Protein AF-A0A956SXL8-F1 (afdb_monomer)

Secondary structure (DSSP, 8-state):
--EEEEEEEES-HHHHHHHHHHHT-SS-EEEEETTTTEEEEEEEETTTEEEEEEEE--TT--TTSEEEEEEEESS-HHHHHHHHHHHHHHHHHT--

Structure (mmCIF, N/CA/C/O backbone):
data_AF-A0A956SXL8-F1
#
_entry.id   AF-A0A956SXL8-F1
#
loop_
_atom_site.group_PDB
_atom_site.id
_atom_site.type_symbol
_atom_site.label_atom_id
_atom_site.label_alt_id
_atom_site.label_comp_id
_atom_site.label_asym_id
_atom_site.label_entity_id
_atom_site.label_seq_id
_atom_site.pdbx_PDB_ins_code
_atom_site.Cartn_x
_atom_site.Cartn_y
_atom_site.Cartn_z
_atom_site.occupancy
_atom_site.B_iso_or_equiv
_atom_site.auth_seq_id
_atom_site.auth_comp_id
_atom_site.auth_asym_id
_atom_site.auth_atom_id
_atom_site.pdbx_PDB_model_num
ATOM 1 N N . MET A 1 1 ? -7.855 6.603 17.031 1.00 60.25 1 MET A N 1
ATOM 2 C CA . MET A 1 1 ? -8.757 5.813 16.169 1.00 60.25 1 MET A CA 1
ATOM 3 C C . MET A 1 1 ? -8.077 5.749 14.812 1.00 60.25 1 MET A C 1
ATOM 5 O O . MET A 1 1 ? -7.964 6.792 14.184 1.00 60.25 1 MET A O 1
ATOM 9 N N . SER A 1 2 ? -7.495 4.605 14.442 1.00 66.75 2 SER A N 1
ATOM 10 C CA . SER A 1 2 ? -6.766 4.473 13.172 1.00 66.75 2 SER A CA 1
ATOM 11 C C . SER A 1 2 ? -7.752 4.408 12.012 1.00 66.75 2 SER A C 1
ATOM 13 O O . SER A 1 2 ? -8.811 3.791 12.142 1.00 66.75 2 SER A O 1
ATOM 15 N N . ALA A 1 3 ? -7.423 5.050 10.897 1.00 80.50 3 ALA A N 1
ATOM 16 C CA . ALA A 1 3 ? -8.228 4.998 9.688 1.00 80.50 3 ALA A CA 1
ATOM 17 C C . ALA A 1 3 ? -7.470 4.308 8.556 1.00 80.50 3 ALA A C 1
ATOM 19 O O . ALA A 1 3 ? -6.252 4.435 8.444 1.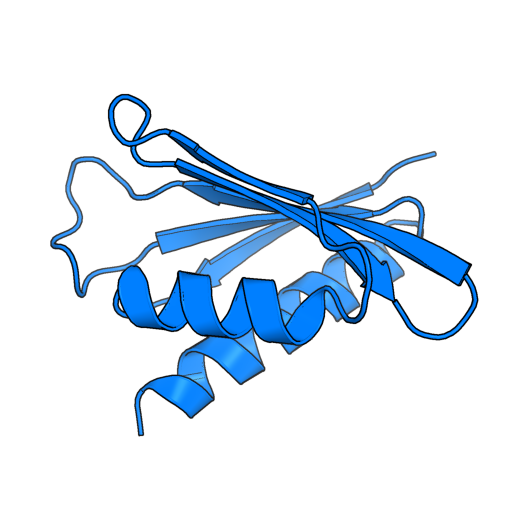00 80.50 3 ALA A O 1
ATOM 20 N N . VAL A 1 4 ? -8.215 3.592 7.715 1.00 82.50 4 VAL A N 1
ATOM 21 C CA . VAL A 1 4 ? -7.671 2.827 6.592 1.00 82.50 4 VAL A CA 1
ATOM 22 C C . VAL A 1 4 ? -8.167 3.429 5.285 1.00 82.50 4 VAL A C 1
ATOM 24 O O . VAL A 1 4 ? -9.370 3.559 5.071 1.00 82.50 4 VAL A O 1
ATOM 27 N N . ALA A 1 5 ? -7.236 3.747 4.394 1.00 83.06 5 ALA A N 1
ATOM 28 C CA . ALA A 1 5 ? -7.485 4.136 3.016 1.00 83.06 5 ALA A CA 1
ATOM 29 C C . ALA A 1 5 ? -6.903 3.080 2.068 1.00 83.06 5 ALA A C 1
ATOM 31 O O . ALA A 1 5 ? -5.854 2.495 2.332 1.00 83.06 5 ALA A O 1
ATOM 32 N N . ARG A 1 6 ? -7.583 2.818 0.950 1.00 83.62 6 ARG A N 1
ATOM 33 C CA . ARG A 1 6 ? -7.135 1.856 -0.068 1.00 83.62 6 ARG A CA 1
ATOM 34 C C . ARG A 1 6 ? -7.093 2.546 -1.419 1.00 83.62 6 ARG A C 1
ATOM 36 O O . ARG A 1 6 ? -8.067 3.184 -1.807 1.00 83.62 6 ARG A O 1
ATOM 43 N N . VAL A 1 7 ? -5.988 2.400 -2.138 1.00 82.44 7 VAL A N 1
ATOM 44 C CA . VAL A 1 7 ? -5.806 2.944 -3.486 1.00 82.44 7 VAL A CA 1
ATOM 45 C C . VAL A 1 7 ? -5.155 1.902 -4.388 1.00 82.44 7 VAL A C 1
ATOM 47 O O . VAL A 1 7 ? -4.317 1.118 -3.954 1.00 82.44 7 VAL A O 1
ATOM 50 N N . VAL A 1 8 ? -5.553 1.886 -5.657 1.00 83.12 8 VAL A N 1
ATOM 51 C CA . VAL A 1 8 ? -4.909 1.059 -6.683 1.00 83.12 8 VAL A CA 1
ATOM 52 C C . VAL A 1 8 ? -3.860 1.909 -7.390 1.00 83.12 8 VAL A C 1
ATOM 54 O O . VAL A 1 8 ? -4.144 3.042 -7.791 1.00 83.12 8 VAL A O 1
ATOM 57 N N . VAL A 1 9 ? -2.658 1.356 -7.509 1.00 79.44 9 VAL A N 1
ATOM 58 C CA . VAL A 1 9 ? -1.483 1.955 -8.147 1.00 79.44 9 VAL A CA 1
ATOM 59 C C . VAL A 1 9 ? -1.014 1.034 -9.259 1.00 79.44 9 VAL A C 1
ATOM 61 O O . VAL A 1 9 ? -0.898 -0.168 -9.058 1.00 79.44 9 VAL A O 1
ATOM 64 N N . HIS A 1 10 ? -0.734 1.587 -10.431 1.00 77.88 10 HIS A N 1
ATOM 65 C CA . HIS A 1 10 ? -0.213 0.832 -11.566 1.00 77.88 10 HIS A CA 1
ATOM 66 C C . HIS A 1 10 ? 1.262 1.175 -11.734 1.00 77.88 10 HIS A C 1
ATOM 68 O O . HIS A 1 10 ? 1.602 2.130 -12.420 1.00 77.88 10 HIS A O 1
ATOM 74 N N . ALA A 1 11 ? 2.128 0.433 -11.051 1.00 74.12 11 ALA A N 1
ATOM 75 C CA . ALA A 1 11 ? 3.564 0.661 -11.095 1.00 74.12 11 ALA A CA 1
ATOM 76 C C . ALA A 1 11 ? 4.323 -0.648 -10.829 1.00 74.12 11 ALA A C 1
ATOM 78 O O . ALA A 1 11 ? 3.799 -1.523 -10.131 1.00 74.12 11 ALA A O 1
ATOM 79 N N . PRO A 1 12 ? 5.559 -0.789 -11.342 1.00 75.81 12 PRO A N 1
ATOM 80 C CA . PRO A 1 12 ? 6.406 -1.924 -11.016 1.00 75.81 12 PRO A CA 1
ATOM 81 C C . PRO A 1 12 ? 6.655 -2.054 -9.510 1.00 75.81 12 PRO A C 1
ATOM 83 O O . PRO A 1 12 ? 6.826 -1.054 -8.806 1.00 75.81 12 PRO A O 1
ATOM 86 N N . LEU A 1 13 ? 6.687 -3.290 -9.005 1.00 74.12 13 LEU A N 1
ATOM 87 C CA . LEU A 1 13 ? 6.813 -3.554 -7.566 1.00 74.12 13 LEU A CA 1
ATOM 88 C C . LEU A 1 13 ? 8.116 -2.993 -6.970 1.00 74.12 13 LEU A C 1
ATOM 90 O O . LEU A 1 13 ? 8.114 -2.490 -5.847 1.00 74.12 13 LEU A O 1
ATOM 94 N N . ASP A 1 14 ? 9.218 -3.057 -7.716 1.00 73.88 14 ASP A N 1
ATOM 95 C CA . ASP A 1 14 ? 10.520 -2.516 -7.314 1.00 73.88 14 ASP A CA 1
ATOM 96 C C . ASP A 1 14 ? 10.487 -0.986 -7.160 1.00 73.88 14 ASP A C 1
ATOM 98 O O . ASP A 1 14 ? 11.024 -0.445 -6.189 1.00 73.88 14 ASP A O 1
ATOM 102 N N . ARG A 1 15 ? 9.782 -0.289 -8.059 1.00 78.00 15 ARG A N 1
ATOM 103 C CA . ARG A 1 15 ? 9.585 1.165 -7.996 1.00 78.00 15 ARG A CA 1
ATOM 104 C C . ARG A 1 15 ? 8.691 1.554 -6.833 1.00 78.00 15 ARG A C 1
ATOM 106 O O . ARG A 1 15 ? 9.048 2.445 -6.065 1.00 78.00 15 ARG A O 1
ATOM 113 N N . LEU A 1 16 ? 7.581 0.842 -6.651 1.00 76.62 16 LEU A N 1
ATOM 114 C CA . LEU A 1 16 ? 6.693 1.018 -5.503 1.00 76.62 16 LEU A CA 1
ATOM 115 C C . LEU A 1 16 ? 7.436 0.843 -4.175 1.00 76.62 16 LEU A C 1
ATOM 117 O O . LEU A 1 16 ? 7.266 1.650 -3.263 1.00 76.62 16 LEU A O 1
ATOM 121 N N . TRP A 1 17 ? 8.302 -0.166 -4.076 1.00 76.00 17 TRP A N 1
ATOM 122 C CA . TRP A 1 17 ? 9.157 -0.358 -2.907 1.00 76.00 17 TRP A CA 1
ATOM 123 C C . TRP A 1 17 ? 10.114 0.816 -2.682 1.00 76.00 17 TRP A C 1
ATOM 125 O O . TRP A 1 17 ? 10.213 1.317 -1.560 1.00 76.00 17 TRP A O 1
ATOM 135 N N . GLY A 1 18 ? 10.785 1.284 -3.739 1.00 77.62 18 GLY A N 1
ATOM 136 C CA . GLY A 1 18 ? 11.662 2.454 -3.677 1.00 77.62 18 GLY A CA 1
ATOM 137 C C . GLY A 1 18 ? 10.936 3.706 -3.177 1.00 77.62 18 GLY A C 1
ATOM 138 O O . GLY A 1 18 ? 11.433 4.388 -2.281 1.00 77.62 18 GLY A O 1
ATOM 139 N N . VAL A 1 19 ? 9.726 3.958 -3.686 1.00 80.25 19 VAL A N 1
ATOM 140 C CA . VAL A 1 19 ? 8.877 5.084 -3.270 1.00 80.25 19 VAL A CA 1
ATOM 141 C C . VAL A 1 19 ? 8.471 4.966 -1.804 1.00 80.25 19 VAL A C 1
ATOM 143 O O . VAL A 1 19 ? 8.608 5.939 -1.063 1.00 80.25 19 VAL A O 1
ATOM 146 N N . LEU A 1 20 ? 8.030 3.786 -1.355 1.00 75.94 20 LEU A N 1
ATOM 147 C CA . LEU A 1 20 ? 7.672 3.583 0.050 1.00 75.94 20 LEU A CA 1
ATOM 148 C C . LEU A 1 20 ? 8.855 3.807 0.996 1.00 75.94 20 LEU A C 1
ATOM 150 O O . LEU A 1 20 ? 8.693 4.444 2.035 1.00 75.94 20 LEU A O 1
ATOM 154 N N . ARG A 1 21 ? 10.043 3.304 0.643 1.00 74.31 21 ARG A N 1
ATOM 155 C CA . ARG A 1 21 ? 11.254 3.498 1.452 1.00 74.31 21 ARG A CA 1
ATOM 156 C C . ARG A 1 21 ? 11.670 4.962 1.523 1.00 74.31 21 ARG A C 1
ATOM 158 O O . ARG A 1 21 ? 12.074 5.411 2.588 1.00 74.31 21 ARG A O 1
ATOM 165 N N . ALA A 1 22 ? 11.549 5.701 0.421 1.00 78.25 22 ALA A N 1
ATOM 166 C CA . ALA A 1 22 ? 11.836 7.133 0.398 1.00 78.25 22 ALA A CA 1
ATOM 167 C C . ALA A 1 22 ? 10.848 7.935 1.264 1.00 78.25 22 ALA A C 1
ATOM 169 O O . ALA A 1 22 ? 11.240 8.881 1.941 1.00 78.25 22 ALA A O 1
ATOM 170 N N . TRP A 1 23 ? 9.574 7.538 1.267 1.00 73.00 23 TRP A N 1
ATOM 171 C CA . TRP A 1 23 ? 8.511 8.190 2.036 1.00 73.00 23 TRP A CA 1
ATOM 172 C C . TRP A 1 23 ? 8.638 8.039 3.544 1.00 73.00 23 TRP A C 1
ATOM 174 O O . TRP A 1 23 ? 8.230 8.922 4.289 1.00 73.00 23 TRP A O 1
ATOM 184 N N . ALA A 1 24 ? 9.165 6.912 3.997 1.00 68.44 24 ALA A N 1
ATOM 185 C CA . ALA A 1 24 ? 9.196 6.590 5.410 1.00 68.44 24 ALA A CA 1
ATOM 186 C C . ALA A 1 24 ? 10.361 7.250 6.180 1.00 68.44 24 ALA A C 1
ATOM 188 O O . ALA A 1 24 ? 10.562 6.881 7.328 1.00 68.44 24 ALA A O 1
ATOM 189 N N . ALA A 1 25 ? 11.087 8.191 5.547 1.00 56.22 25 ALA A N 1
ATOM 190 C CA . ALA A 1 25 ? 12.105 9.108 6.086 1.00 56.22 25 ALA A CA 1
ATOM 191 C C . ALA A 1 25 ? 12.583 8.826 7.530 1.00 56.22 25 ALA A C 1
ATOM 193 O O . ALA A 1 25 ? 11.870 9.115 8.478 1.00 56.22 25 ALA A O 1
ATOM 194 N N . ASP A 1 26 ? 13.825 8.337 7.642 1.00 49.78 26 ASP A N 1
ATOM 195 C CA . ASP A 1 26 ? 14.577 7.972 8.858 1.00 49.78 26 ASP A CA 1
ATOM 196 C C . ASP A 1 26 ? 13.864 7.009 9.838 1.00 49.78 26 ASP A C 1
ATOM 198 O O . ASP A 1 26 ? 12.829 7.300 10.426 1.00 49.78 26 ASP A O 1
ATOM 202 N N . GLY A 1 27 ? 14.428 5.810 10.022 1.00 49.75 27 GLY A N 1
ATOM 203 C CA . GLY A 1 27 ? 13.843 4.774 10.893 1.00 49.75 27 GLY A CA 1
ATOM 204 C C . GLY A 1 27 ? 12.688 3.961 10.286 1.00 49.75 27 GLY A C 1
ATOM 205 O O . GLY A 1 27 ? 12.044 3.188 10.992 1.00 49.75 27 GLY A O 1
ATOM 206 N N . ALA A 1 28 ? 12.439 4.096 8.981 1.00 59.97 28 ALA A N 1
ATOM 207 C CA . ALA A 1 28 ? 11.488 3.283 8.230 1.00 59.97 28 ALA A CA 1
ATOM 208 C C . ALA A 1 28 ? 11.742 1.774 8.373 1.00 59.97 28 ALA A C 1
ATOM 210 O O . ALA A 1 28 ? 12.673 1.228 7.772 1.00 59.97 28 ALA A O 1
ATOM 211 N N . GLU A 1 29 ? 10.865 1.069 9.082 1.00 63.84 29 GLU A N 1
ATOM 212 C CA . GLU A 1 29 ? 10.884 -0.391 9.104 1.00 63.84 29 GLU A CA 1
ATOM 213 C C . GLU A 1 29 ? 9.984 -0.922 7.990 1.00 63.84 29 GLU A C 1
ATOM 215 O O . GLU A 1 29 ? 8.754 -0.803 8.019 1.00 63.84 29 GLU A O 1
ATOM 220 N N . GLY A 1 30 ? 10.630 -1.479 6.966 1.00 67.75 30 GLY A N 1
ATOM 221 C CA . GLY A 1 30 ? 9.972 -2.114 5.837 1.00 67.75 30 GLY A CA 1
ATOM 222 C C . GLY A 1 30 ? 10.242 -3.613 5.809 1.00 67.75 30 GLY A C 1
ATOM 223 O O . GLY A 1 30 ? 11.399 -4.025 5.831 1.00 67.75 30 GLY A O 1
ATOM 224 N N . THR A 1 31 ? 9.198 -4.434 5.708 1.00 67.06 31 THR A N 1
ATOM 225 C CA . THR A 1 31 ? 9.321 -5.888 5.516 1.00 67.06 31 THR A CA 1
ATOM 226 C C . THR A 1 31 ? 8.708 -6.286 4.182 1.00 67.06 31 THR A C 1
ATOM 228 O O . THR A 1 31 ? 7.577 -5.906 3.865 1.00 67.06 31 THR A O 1
ATOM 231 N N . VAL A 1 32 ? 9.453 -7.069 3.404 1.00 67.19 32 VAL A N 1
ATOM 232 C CA . VAL A 1 32 ? 8.958 -7.690 2.174 1.00 67.19 32 VAL A CA 1
ATOM 233 C C . VAL A 1 32 ? 8.598 -9.130 2.494 1.00 67.19 32 VAL A C 1
ATOM 235 O O . VAL A 1 32 ? 9.452 -9.912 2.901 1.00 67.19 32 VAL A O 1
ATOM 238 N N . ASP A 1 33 ? 7.335 -9.471 2.295 1.00 71.06 33 ASP A N 1
ATOM 239 C CA . ASP A 1 33 ? 6.848 -10.840 2.351 1.00 71.06 33 ASP A CA 1
ATOM 240 C C . ASP A 1 33 ? 6.640 -11.318 0.912 1.00 71.06 33 ASP A C 1
ATOM 242 O O . ASP A 1 33 ? 5.630 -11.016 0.266 1.00 71.06 33 ASP A O 1
ATOM 246 N N . ALA A 1 34 ? 7.651 -12.006 0.380 1.00 65.12 34 ALA A N 1
ATOM 247 C CA . ALA A 1 34 ? 7.636 -12.507 -0.989 1.00 65.12 34 ALA A CA 1
ATOM 248 C C . ALA A 1 34 ? 6.587 -13.616 -1.192 1.00 65.12 34 ALA A C 1
ATOM 250 O O . ALA A 1 34 ? 5.990 -13.689 -2.268 1.00 65.12 34 ALA A O 1
ATOM 251 N N . GLU A 1 35 ? 6.312 -14.432 -0.167 1.00 70.50 35 GLU A N 1
ATOM 252 C CA . GLU A 1 35 ? 5.303 -15.499 -0.225 1.00 70.50 35 GLU A CA 1
ATOM 253 C C . GLU A 1 35 ? 3.885 -14.920 -0.259 1.00 70.50 35 GLU A C 1
ATOM 255 O O . GLU A 1 35 ? 3.066 -15.294 -1.105 1.00 70.50 35 GLU A O 1
ATOM 260 N N . ALA A 1 36 ? 3.610 -13.935 0.597 1.00 66.56 36 ALA A N 1
ATOM 261 C CA . ALA A 1 36 ? 2.356 -13.191 0.601 1.00 66.56 36 ALA A CA 1
ATOM 262 C C . ALA A 1 36 ? 2.273 -12.142 -0.521 1.00 66.56 36 ALA A C 1
ATOM 264 O O . ALA A 1 36 ? 1.240 -11.481 -0.655 1.00 66.56 36 ALA A O 1
ATOM 265 N N . ARG A 1 37 ? 3.345 -11.970 -1.312 1.00 71.31 37 ARG A N 1
ATOM 266 C CA . ARG A 1 37 ? 3.506 -10.921 -2.335 1.00 71.31 37 ARG A CA 1
ATOM 267 C C . ARG A 1 37 ? 3.083 -9.550 -1.815 1.00 71.31 37 ARG A C 1
ATOM 269 O O . ARG A 1 37 ? 2.316 -8.821 -2.451 1.00 71.31 37 ARG A O 1
ATOM 276 N N . SER A 1 38 ? 3.547 -9.231 -0.615 1.00 74.88 38 SER A N 1
ATOM 277 C CA . SER A 1 38 ? 3.172 -8.010 0.075 1.00 74.88 38 SER A CA 1
ATOM 278 C C . SER A 1 38 ? 4.382 -7.289 0.632 1.00 74.88 38 SER A C 1
ATOM 280 O O . SER A 1 38 ? 5.401 -7.886 0.970 1.00 74.88 38 SER A O 1
ATOM 282 N N . VAL A 1 39 ? 4.255 -5.977 0.720 1.00 75.50 39 VAL A N 1
ATOM 283 C CA . VAL A 1 39 ? 5.284 -5.098 1.255 1.00 75.50 39 VAL A CA 1
ATOM 284 C C . VAL A 1 39 ? 4.639 -4.273 2.344 1.00 75.50 39 VAL A C 1
ATOM 286 O O . VAL A 1 39 ? 3.609 -3.654 2.099 1.00 75.50 39 VAL A O 1
ATOM 289 N N . ARG A 1 40 ? 5.215 -4.256 3.540 1.00 78.38 40 ARG A N 1
ATOM 290 C CA . ARG A 1 40 ? 4.750 -3.409 4.642 1.00 78.38 40 ARG A CA 1
ATOM 291 C C . ARG A 1 40 ? 5.823 -2.395 4.955 1.00 78.38 40 ARG A C 1
ATOM 293 O O . ARG A 1 40 ? 6.984 -2.770 5.043 1.00 78.38 40 ARG A O 1
ATOM 300 N N . VAL A 1 41 ? 5.437 -1.141 5.120 1.00 79.62 41 VAL A N 1
ATOM 301 C CA . VAL A 1 41 ? 6.326 -0.050 5.502 1.00 79.62 41 VAL A CA 1
ATOM 302 C C . VAL A 1 41 ? 5.645 0.768 6.577 1.00 79.62 41 VAL A C 1
ATOM 304 O O . VAL A 1 41 ? 4.537 1.269 6.384 1.00 79.62 41 VAL A O 1
ATOM 307 N N . ARG A 1 42 ? 6.320 0.898 7.713 1.00 79.12 42 ARG A N 1
ATOM 308 C CA . ARG A 1 42 ? 5.959 1.846 8.757 1.00 79.12 42 ARG A CA 1
ATOM 309 C C . ARG A 1 42 ? 6.857 3.066 8.628 1.00 79.12 42 ARG A C 1
ATOM 311 O O . ARG A 1 42 ? 8.064 2.920 8.466 1.00 79.12 42 ARG A O 1
ATOM 318 N N . GLY A 1 43 ? 6.267 4.247 8.714 1.00 76.75 43 GLY A N 1
ATOM 319 C CA . GLY A 1 43 ? 7.012 5.497 8.691 1.00 76.75 43 GLY A CA 1
ATOM 320 C C . GLY A 1 43 ? 6.315 6.584 9.487 1.00 76.75 43 GLY A C 1
ATOM 321 O O . GLY A 1 43 ? 5.177 6.427 9.946 1.00 76.75 43 GLY A O 1
ATOM 322 N N . GLU A 1 44 ? 7.011 7.699 9.637 1.00 76.38 44 GLU A N 1
ATOM 323 C CA . GLU A 1 44 ? 6.467 8.920 10.209 1.00 76.38 44 GLU A CA 1
ATOM 324 C C . GLU A 1 44 ? 6.282 9.962 9.102 1.00 76.38 44 GLU A C 1
ATOM 326 O O . GLU A 1 44 ? 7.147 10.181 8.259 1.00 76.38 44 GLU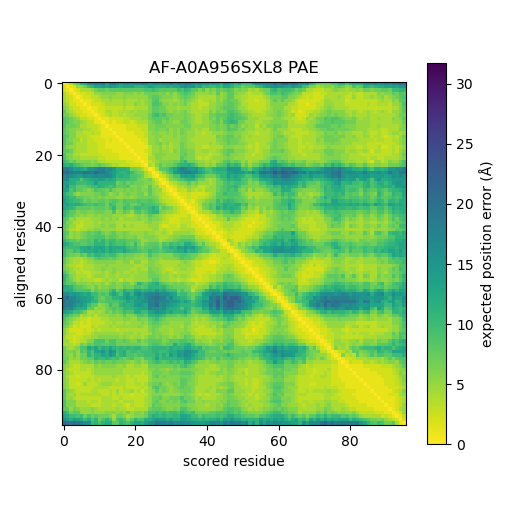 A O 1
ATOM 331 N N . LEU A 1 45 ? 5.113 10.589 9.077 1.00 69.56 45 LEU A N 1
ATOM 332 C CA . LEU A 1 45 ? 4.828 11.755 8.255 1.00 69.56 45 LEU A CA 1
ATOM 333 C C . LEU A 1 45 ? 5.286 12.993 9.018 1.00 69.56 45 LEU A C 1
ATOM 335 O O . LEU A 1 45 ? 5.132 13.062 10.240 1.00 69.56 45 LEU A O 1
ATOM 339 N N . GLY A 1 46 ? 5.766 14.002 8.286 1.00 62.75 46 GLY A N 1
ATOM 340 C CA . GLY A 1 46 ? 6.166 15.283 8.866 1.00 62.75 46 GLY A CA 1
ATOM 341 C C . GLY A 1 46 ? 5.126 15.807 9.865 1.00 62.75 46 GLY A C 1
ATOM 342 O O . GLY A 1 46 ? 3.957 15.971 9.516 1.00 62.75 46 GLY A O 1
ATOM 343 N N . GLY A 1 47 ? 5.563 16.034 11.108 1.00 65.44 47 GLY A N 1
ATOM 344 C CA . GLY A 1 47 ? 4.694 16.420 12.224 1.00 65.44 47 GLY A CA 1
ATOM 345 C C . GLY A 1 47 ? 4.353 15.302 13.222 1.00 65.44 47 GLY A C 1
ATOM 346 O O . GLY A 1 47 ? 3.332 15.415 13.897 1.00 65.44 47 GLY A O 1
ATOM 347 N N . GLY A 1 48 ? 5.154 14.231 13.334 1.00 67.88 48 GLY A N 1
ATOM 348 C CA . GLY A 1 48 ? 5.004 13.212 14.390 1.00 67.88 48 GLY A CA 1
ATOM 349 C C . GLY A 1 48 ? 3.939 12.145 14.120 1.00 67.88 48 GLY A C 1
ATOM 350 O O . GLY A 1 48 ? 3.570 11.377 15.009 1.00 67.88 48 GLY A O 1
ATOM 351 N N . SER A 1 49 ? 3.372 12.122 12.913 1.00 71.62 49 SER A N 1
ATOM 352 C CA . SER A 1 49 ? 2.194 11.309 12.608 1.00 71.62 49 SER A CA 1
ATOM 353 C C . SER A 1 49 ? 2.581 9.988 11.966 1.00 71.62 49 SER A C 1
ATOM 355 O O . SER A 1 49 ? 3.113 9.958 10.863 1.00 71.62 49 SER A O 1
ATOM 357 N N . GLN A 1 50 ? 2.275 8.875 12.625 1.00 76.62 50 GLN A N 1
ATOM 358 C CA . GLN A 1 50 ? 2.656 7.557 12.125 1.00 76.62 50 GLN A CA 1
ATOM 359 C C . GLN A 1 50 ? 1.700 7.043 11.042 1.00 76.62 50 GLN A C 1
ATOM 361 O O . GLN A 1 50 ? 0.473 7.196 11.114 1.00 76.62 50 GLN A O 1
ATOM 366 N N . PHE A 1 51 ? 2.273 6.380 10.043 1.00 77.44 51 PHE A N 1
ATOM 367 C CA . PHE A 1 51 ? 1.532 5.627 9.043 1.00 77.44 51 PHE A CA 1
ATOM 368 C C . PHE A 1 51 ? 2.097 4.217 8.893 1.00 77.44 51 PHE A C 1
ATOM 370 O O . PHE A 1 51 ? 3.285 3.959 9.096 1.00 77.44 51 PHE A O 1
ATOM 377 N N . LEU A 1 52 ? 1.213 3.307 8.514 1.00 79.25 52 LEU A N 1
ATOM 378 C CA . LEU A 1 52 ? 1.519 1.956 8.099 1.00 79.25 52 LEU A CA 1
ATOM 379 C C . LEU A 1 52 ? 0.969 1.774 6.685 1.00 79.25 52 LEU A C 1
ATOM 381 O O . LEU A 1 52 ? -0.237 1.703 6.471 1.00 79.25 52 LEU A O 1
ATOM 385 N N . ALA A 1 53 ? 1.859 1.695 5.707 1.00 78.56 53 ALA A N 1
ATOM 386 C CA . ALA A 1 53 ? 1.515 1.371 4.334 1.00 78.56 53 ALA A CA 1
ATOM 387 C C . ALA A 1 53 ? 1.746 -0.123 4.077 1.00 78.56 53 ALA A C 1
ATOM 389 O O . ALA A 1 53 ? 2.791 -0.674 4.415 1.00 78.56 53 ALA A O 1
ATOM 390 N N . ARG A 1 54 ? 0.784 -0.788 3.444 1.00 81.12 54 ARG A N 1
ATOM 391 C CA . ARG A 1 54 ? 0.876 -2.163 2.959 1.00 81.12 54 ARG A CA 1
ATOM 392 C C . ARG A 1 54 ? 0.553 -2.196 1.472 1.00 81.12 54 ARG A C 1
ATOM 394 O O . ARG A 1 54 ? -0.541 -1.821 1.079 1.00 81.12 54 ARG A O 1
ATOM 401 N N . ILE A 1 55 ? 1.463 -2.700 0.653 1.00 77.19 55 ILE A N 1
ATOM 402 C CA . ILE A 1 55 ? 1.173 -3.065 -0.733 1.00 77.19 55 ILE A CA 1
ATOM 403 C C . ILE A 1 55 ? 0.785 -4.537 -0.769 1.00 77.19 55 ILE A C 1
ATOM 405 O O . ILE A 1 55 ? 1.484 -5.382 -0.213 1.00 77.19 55 ILE A O 1
ATOM 409 N N . GLU A 1 56 ? -0.307 -4.843 -1.450 1.00 81.19 56 GLU A N 1
ATOM 410 C CA . GLU A 1 56 ? -0.705 -6.183 -1.857 1.00 81.19 56 GLU A CA 1
ATOM 411 C C . GLU A 1 56 ? -0.598 -6.272 -3.380 1.00 81.19 56 GLU A C 1
ATOM 413 O O . GLU A 1 56 ? -1.243 -5.507 -4.102 1.00 81.19 56 GLU A O 1
ATOM 418 N N . VAL A 1 57 ? 0.218 -7.200 -3.883 1.00 72.25 57 VAL A N 1
ATOM 419 C CA . VAL A 1 57 ? 0.302 -7.474 -5.320 1.00 72.25 57 VAL A CA 1
ATOM 420 C C . VAL A 1 57 ? -0.699 -8.582 -5.650 1.00 72.25 57 VAL A C 1
ATOM 422 O O . VAL A 1 57 ? -0.545 -9.708 -5.162 1.00 72.25 57 VAL A O 1
ATOM 425 N N . PRO A 1 58 ? -1.740 -8.311 -6.458 1.00 68.00 58 PRO A N 1
ATOM 426 C CA . PRO A 1 58 ? -2.697 -9.328 -6.866 1.00 68.00 58 PRO A CA 1
ATOM 427 C C . PRO A 1 58 ? -1.981 -10.506 -7.530 1.00 68.00 58 PRO A C 1
ATOM 429 O O . PRO A 1 58 ? -1.074 -10.315 -8.338 1.00 68.00 58 PRO A O 1
ATOM 432 N N . ARG A 1 59 ? -2.418 -11.741 -7.253 1.00 66.25 59 ARG A N 1
ATOM 433 C CA . ARG A 1 59 ? -1.833 -12.944 -7.882 1.00 66.25 59 ARG A CA 1
ATOM 434 C C . ARG A 1 59 ? -1.882 -12.903 -9.413 1.00 66.25 59 ARG A C 1
ATOM 436 O O . ARG A 1 59 ? -1.013 -13.489 -10.052 1.00 66.25 59 ARG A O 1
ATOM 443 N N . SER A 1 60 ? -2.871 -12.198 -9.959 1.00 64.62 60 SER A N 1
ATOM 444 C CA . SER A 1 60 ? -3.112 -12.001 -11.390 1.00 64.62 60 SER A CA 1
ATOM 445 C C . SER A 1 60 ? -2.268 -10.886 -12.020 1.00 64.62 60 SER A C 1
ATOM 447 O O . SER A 1 60 ? -2.277 -10.751 -13.240 1.00 64.62 60 SER A O 1
ATOM 449 N N . ALA A 1 61 ? -1.582 -10.060 -11.222 1.00 60.50 61 ALA A N 1
ATOM 450 C CA . ALA A 1 61 ? -0.756 -8.968 -11.723 1.00 60.50 61 ALA A CA 1
ATOM 451 C C . ALA A 1 61 ? 0.670 -9.459 -1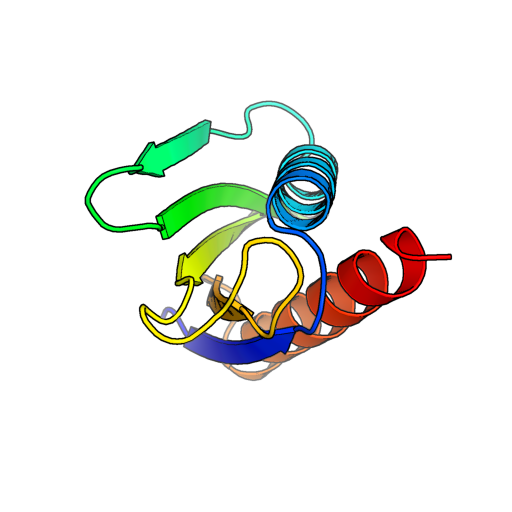2.024 1.00 60.50 61 ALA A C 1
ATOM 453 O O . ALA A 1 61 ? 1.2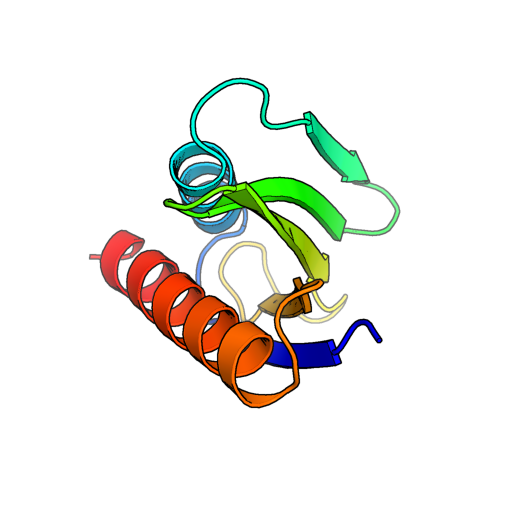85 -10.178 -11.233 1.00 60.50 61 ALA A O 1
ATOM 454 N N . CYS A 1 62 ? 1.201 -9.059 -13.180 1.00 58.88 62 CYS A N 1
ATOM 455 C CA . CYS A 1 62 ? 2.626 -9.146 -13.491 1.00 58.88 62 CYS A CA 1
ATOM 456 C C . CYS A 1 62 ? 3.426 -8.169 -12.609 1.00 58.88 62 CYS A C 1
ATOM 458 O O . CYS A 1 62 ? 2.852 -7.257 -12.016 1.00 58.88 62 CYS A O 1
ATOM 460 N N . MET A 1 63 ? 4.756 -8.316 -12.539 1.00 60.00 63 MET A N 1
ATOM 461 C CA . MET A 1 63 ? 5.627 -7.423 -11.746 1.00 60.00 63 MET A CA 1
ATOM 462 C C . MET A 1 63 ? 5.538 -5.935 -12.137 1.00 60.00 63 MET A C 1
ATOM 464 O O . MET A 1 63 ? 6.075 -5.103 -11.416 1.00 60.00 63 MET A O 1
ATOM 468 N N . THR A 1 64 ? 4.854 -5.613 -13.240 1.00 61.41 64 THR A N 1
ATOM 469 C CA . THR A 1 64 ? 4.583 -4.269 -13.774 1.00 61.41 64 THR A CA 1
ATOM 470 C C . THR A 1 64 ? 3.088 -3.894 -13.784 1.00 61.41 64 THR A C 1
ATOM 472 O O . THR A 1 64 ? 2.720 -2.856 -14.326 1.00 61.41 64 THR A O 1
ATOM 475 N N . GLY A 1 65 ? 2.210 -4.743 -13.239 1.00 66.75 65 GLY A N 1
ATOM 476 C CA . GLY A 1 65 ? 0.754 -4.569 -13.244 1.00 66.75 65 GLY 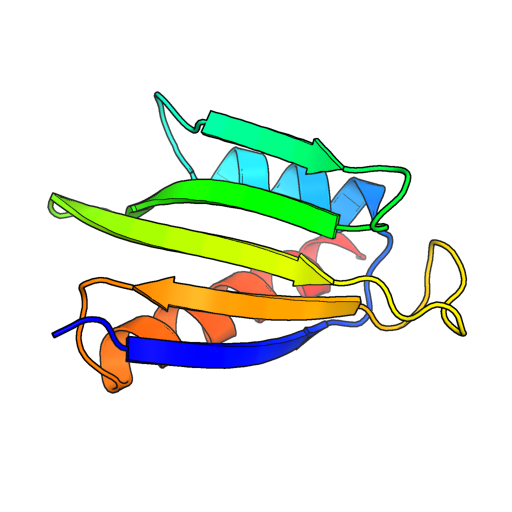A CA 1
ATOM 477 C C . GLY A 1 65 ? 0.202 -3.786 -12.040 1.00 66.75 65 GLY A C 1
ATOM 478 O O . GLY A 1 65 ? 0.965 -3.307 -11.204 1.00 66.75 65 GLY A O 1
ATOM 479 N N . PRO A 1 66 ? -1.135 -3.652 -11.922 1.00 70.62 66 PRO A N 1
ATOM 480 C CA . PRO A 1 66 ? -1.764 -2.988 -10.782 1.00 70.62 66 PRO A CA 1
ATOM 481 C C . PRO A 1 66 ? -1.412 -3.658 -9.456 1.00 70.62 66 PRO A C 1
ATOM 483 O O . PRO A 1 66 ? -1.653 -4.850 -9.272 1.00 70.62 66 PRO A O 1
ATOM 486 N N . ALA A 1 67 ? -0.937 -2.861 -8.510 1.00 77.88 67 ALA A N 1
ATOM 487 C CA . ALA A 1 67 ? -0.799 -3.193 -7.106 1.00 77.88 67 ALA A CA 1
ATOM 488 C C . ALA A 1 67 ? -1.864 -2.453 -6.284 1.00 77.88 67 ALA A C 1
ATOM 490 O O . ALA A 1 67 ? -2.309 -1.354 -6.625 1.00 77.88 67 ALA A O 1
ATOM 491 N N . VAL A 1 68 ? -2.285 -3.051 -5.175 1.00 81.06 68 VAL A N 1
ATOM 492 C CA . VAL A 1 68 ? -3.204 -2.417 -4.228 1.00 81.06 68 VAL A CA 1
ATOM 493 C C . VAL A 1 68 ? -2.384 -1.891 -3.064 1.00 81.06 68 VAL A C 1
ATOM 495 O O . VAL A 1 68 ? -1.756 -2.662 -2.350 1.00 81.06 68 VAL A O 1
ATOM 498 N N . LEU A 1 69 ? -2.398 -0.582 -2.851 1.00 79.94 69 LEU A N 1
ATOM 499 C CA . LEU A 1 69 ? -1.817 0.049 -1.678 1.00 79.94 69 LEU A CA 1
ATOM 500 C C . LEU A 1 69 ? -2.912 0.287 -0.636 1.00 79.94 69 LEU A C 1
ATOM 502 O O . LEU A 1 69 ? -3.945 0.900 -0.898 1.00 79.94 69 LEU A O 1
ATOM 506 N N . ILE A 1 70 ? -2.659 -0.179 0.572 1.00 83.00 70 ILE A N 1
ATOM 507 C CA . ILE A 1 70 ? -3.486 0.005 1.754 1.00 83.00 70 ILE A CA 1
ATOM 508 C C . ILE A 1 70 ? -2.683 0.875 2.706 1.00 83.00 70 ILE A C 1
ATOM 510 O O . ILE A 1 70 ? -1.591 0.499 3.114 1.00 83.00 70 ILE A O 1
ATOM 514 N N . VAL A 1 71 ? -3.203 2.039 3.056 1.00 80.25 71 VAL A N 1
ATOM 515 C CA . VAL A 1 71 ? -2.586 2.935 4.029 1.00 80.25 71 VAL A CA 1
ATOM 516 C C . VAL A 1 71 ? -3.456 2.954 5.265 1.00 80.25 71 VAL A C 1
ATOM 518 O O . VAL A 1 71 ? -4.605 3.381 5.224 1.00 80.25 71 VAL A O 1
ATOM 521 N N . GLU A 1 72 ? -2.891 2.517 6.373 1.00 81.25 72 GLU A N 1
ATOM 522 C CA . GLU A 1 72 ? -3.424 2.762 7.697 1.00 81.25 72 GLU A CA 1
ATOM 523 C C . GLU A 1 72 ? -2.669 3.940 8.314 1.00 81.25 72 GLU A C 1
ATOM 525 O O . GLU A 1 72 ? -1.444 4.017 8.255 1.00 81.25 72 GLU A O 1
ATOM 530 N N . SER A 1 73 ? -3.388 4.892 8.892 1.00 74.56 73 SER A N 1
ATOM 531 C CA . SER A 1 73 ? -2.771 6.006 9.604 1.00 74.56 73 SER A CA 1
ATOM 532 C C . SER A 1 73 ? -3.461 6.232 10.937 1.00 74.56 73 SER A C 1
ATOM 534 O O . SER A 1 73 ? -4.657 5.978 11.097 1.00 74.56 73 SER A O 1
ATOM 536 N N . THR A 1 74 ? -2.689 6.720 11.906 1.00 71.38 74 THR A N 1
ATOM 537 C CA . THR A 1 74 ? -3.234 7.246 13.162 1.00 71.38 74 THR A CA 1
ATOM 538 C C . THR A 1 74 ? -3.886 8.613 12.966 1.00 71.38 74 THR A C 1
ATOM 540 O O . THR A 1 74 ? -4.701 9.026 13.793 1.00 71.38 74 THR A O 1
ATOM 543 N N . LEU A 1 75 ? -3.586 9.288 11.850 1.00 66.56 75 LEU A N 1
ATOM 544 C CA . LEU A 1 75 ? -4.379 10.396 11.345 1.00 66.56 75 LEU A CA 1
ATOM 545 C C . LEU A 1 75 ? -5.755 9.840 10.957 1.00 66.56 75 LEU A C 1
ATOM 547 O O . LEU A 1 75 ? -5.840 8.813 10.287 1.00 66.56 75 LEU A O 1
ATOM 551 N N . GLY A 1 76 ? -6.839 10.496 11.381 1.00 72.94 76 GLY A N 1
ATOM 552 C CA . GLY A 1 76 ? -8.207 10.061 11.060 1.00 72.94 76 GLY A CA 1
ATOM 553 C C . GLY A 1 76 ? -8.468 9.915 9.548 1.00 72.94 76 GLY A C 1
ATOM 554 O O . GLY A 1 76 ? -7.603 10.202 8.727 1.00 72.94 76 GLY A O 1
ATOM 555 N N . GLY A 1 77 ? -9.683 9.510 9.153 1.00 72.25 77 GLY A N 1
ATOM 556 C CA . GLY A 1 77 ? -10.023 9.123 7.765 1.00 72.25 77 GLY A CA 1
ATOM 557 C C . GLY A 1 77 ? -9.467 10.017 6.653 1.00 72.25 77 GLY A C 1
ATOM 558 O O . GLY A 1 77 ? -8.86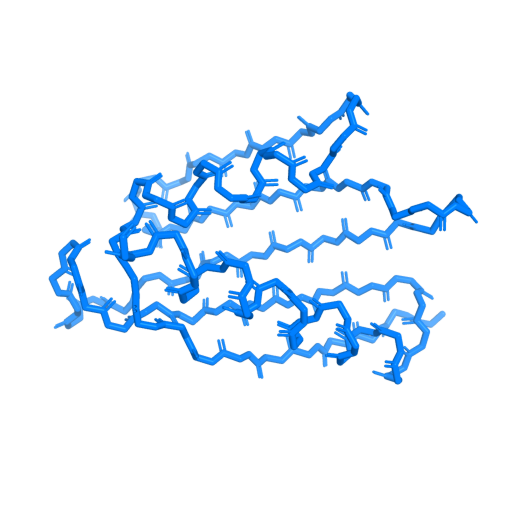9 9.518 5.703 1.00 72.25 77 GLY A O 1
ATOM 559 N N . GLN A 1 78 ? -9.575 11.337 6.817 1.00 75.81 78 GLN A N 1
ATOM 560 C CA . GLN A 1 78 ? -9.066 12.314 5.848 1.00 75.81 78 GLN A CA 1
ATOM 561 C C . GLN A 1 78 ? -7.531 12.304 5.715 1.00 75.81 78 GLN A C 1
ATOM 563 O O . GLN A 1 78 ? -7.005 12.503 4.624 1.00 75.81 78 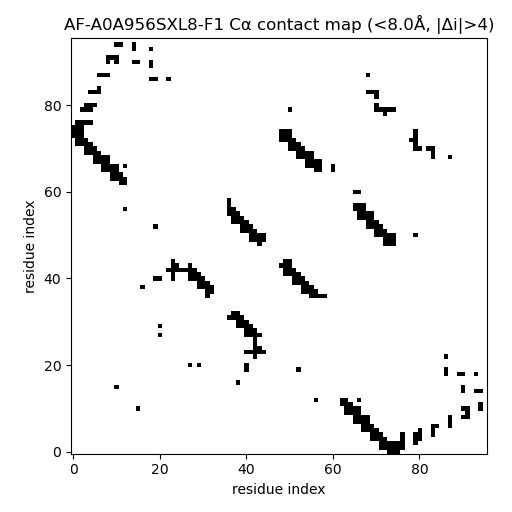GLN A O 1
ATOM 568 N N . GLY A 1 79 ? -6.802 12.046 6.804 1.00 74.88 79 GLY A N 1
ATOM 569 C CA . GLY A 1 79 ? -5.343 11.947 6.791 1.00 74.88 79 GLY A CA 1
ATOM 570 C C . GLY A 1 79 ? -4.855 10.666 6.120 1.00 74.88 79 GLY A C 1
ATOM 571 O O . GLY A 1 79 ? -3.977 10.732 5.264 1.00 74.88 79 GLY A O 1
ATOM 572 N N . ALA A 1 80 ? -5.475 9.521 6.425 1.00 76.62 80 ALA A N 1
ATOM 573 C CA . ALA A 1 80 ? -5.168 8.260 5.745 1.00 76.62 80 ALA A CA 1
ATOM 574 C C . ALA A 1 80 ? -5.399 8.363 4.225 1.00 76.62 80 ALA A C 1
ATOM 576 O O . ALA A 1 80 ? -4.571 7.905 3.436 1.00 76.62 80 ALA A O 1
ATOM 577 N N . GLU A 1 81 ? -6.482 9.023 3.800 1.0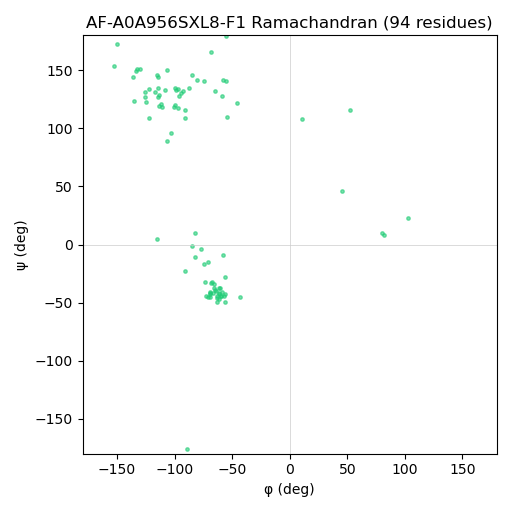0 81.38 81 GLU A N 1
ATOM 578 C CA . GLU A 1 81 ? -6.778 9.227 2.380 1.00 81.38 81 GLU A CA 1
ATOM 579 C C . GLU A 1 81 ? -5.797 10.197 1.704 1.00 81.38 81 GLU A C 1
ATOM 581 O O . GLU A 1 81 ? -5.324 9.920 0.601 1.00 81.38 81 GLU A O 1
ATOM 586 N N . ALA A 1 82 ? -5.434 11.302 2.364 1.00 80.50 82 ALA A N 1
ATOM 587 C CA . ALA A 1 82 ? -4.442 12.244 1.846 1.00 80.50 82 ALA A CA 1
ATOM 588 C C . ALA A 1 82 ? -3.067 11.581 1.652 1.00 80.50 82 ALA A C 1
ATOM 590 O O . ALA A 1 82 ? -2.419 11.780 0.622 1.00 80.50 82 ALA A O 1
ATOM 591 N N . VAL A 1 83 ? -2.652 10.747 2.609 1.00 78.81 83 VAL A N 1
ATOM 592 C CA . VAL A 1 83 ? -1.418 9.952 2.537 1.00 78.81 83 VAL A CA 1
ATOM 593 C C . VAL A 1 83 ? -1.500 8.961 1.383 1.00 78.81 83 VAL A C 1
ATOM 595 O O . VAL A 1 83 ? -0.607 8.943 0.541 1.00 78.81 83 VAL A O 1
ATOM 598 N N . ALA A 1 84 ? -2.593 8.199 1.278 1.00 82.12 84 ALA A N 1
ATOM 599 C CA . ALA A 1 84 ? -2.780 7.234 0.199 1.00 82.12 84 ALA A CA 1
ATOM 600 C C . ALA A 1 84 ? -2.758 7.890 -1.191 1.00 82.12 84 ALA A C 1
ATOM 602 O O . ALA A 1 84 ? -2.085 7.394 -2.094 1.00 82.12 84 ALA A O 1
ATOM 603 N N . ARG A 1 85 ? -3.438 9.032 -1.366 1.00 83.50 85 ARG A N 1
ATOM 604 C CA . ARG A 1 85 ? -3.450 9.788 -2.631 1.00 83.50 85 ARG A CA 1
ATOM 605 C C . ARG A 1 85 ? -2.065 10.297 -3.007 1.00 83.50 85 ARG A C 1
ATOM 607 O O . ARG A 1 85 ? -1.664 10.195 -4.161 1.00 83.50 85 ARG A O 1
ATOM 614 N N . ARG A 1 86 ? -1.332 10.844 -2.041 1.00 82.00 86 ARG A N 1
ATOM 615 C CA . ARG A 1 86 ? -0.017 11.432 -2.293 1.00 82.00 86 AR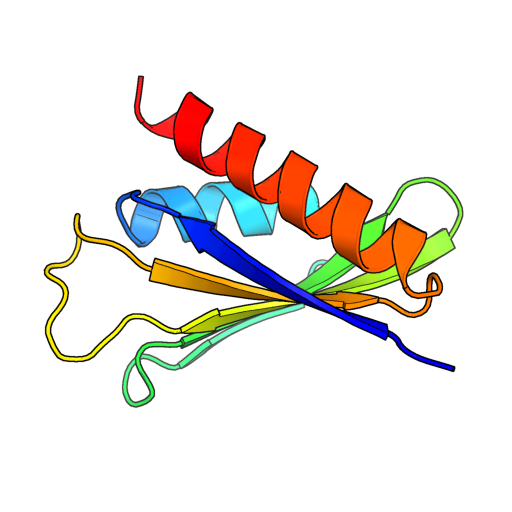G A CA 1
ATOM 616 C C . ARG A 1 86 ? 1.041 10.347 -2.536 1.00 82.00 86 ARG A C 1
ATOM 618 O O . ARG A 1 86 ? 1.898 10.537 -3.390 1.00 82.00 86 ARG A O 1
ATOM 625 N N . LEU A 1 87 ? 0.914 9.184 -1.893 1.00 78.62 87 LEU A N 1
ATOM 626 C CA . LEU A 1 87 ? 1.754 8.015 -2.162 1.00 78.62 87 LEU A CA 1
ATOM 627 C C . LEU A 1 87 ? 1.465 7.417 -3.541 1.00 78.62 87 LEU A C 1
ATOM 629 O O . LEU A 1 87 ? 2.396 7.093 -4.273 1.00 78.62 87 LEU A O 1
ATOM 633 N N . LYS A 1 88 ? 0.184 7.344 -3.926 1.00 82.62 88 LYS A N 1
ATOM 634 C CA . LYS A 1 88 ? -0.222 6.984 -5.288 1.00 82.62 88 LYS A CA 1
ATOM 635 C C . LYS A 1 88 ? 0.415 7.913 -6.323 1.00 82.62 88 LYS A C 1
ATOM 637 O O . LYS A 1 88 ? 1.042 7.416 -7.249 1.00 82.62 88 LYS A O 1
ATOM 642 N N . ALA A 1 89 ? 0.323 9.228 -6.124 1.00 83.50 89 ALA A N 1
ATOM 643 C CA . ALA A 1 89 ? 0.936 10.200 -7.025 1.00 83.50 89 ALA A CA 1
ATOM 644 C C . ALA A 1 89 ? 2.462 10.018 -7.122 1.00 83.50 89 ALA A C 1
ATOM 646 O O . ALA A 1 89 ? 3.001 9.996 -8.221 1.00 83.50 89 ALA A O 1
ATOM 647 N N . SER A 1 90 ? 3.163 9.813 -5.997 1.00 81.25 90 SER A N 1
ATOM 648 C CA . SER A 1 90 ? 4.605 9.519 -6.016 1.00 81.25 90 SER A CA 1
ATOM 649 C C . SER A 1 90 ? 4.944 8.222 -6.752 1.00 81.25 90 SER A C 1
ATOM 651 O O . SER A 1 90 ? 5.965 8.165 -7.429 1.00 81.25 90 SER A O 1
ATOM 653 N N . ALA A 1 91 ? 4.113 7.186 -6.619 1.00 77.88 91 ALA A N 1
ATOM 654 C CA . ALA A 1 91 ? 4.312 5.918 -7.310 1.00 77.88 91 ALA A CA 1
ATOM 655 C C . ALA A 1 91 ? 4.095 6.049 -8.821 1.00 77.88 91 ALA A C 1
ATOM 657 O O . ALA A 1 91 ? 4.896 5.518 -9.579 1.00 77.88 91 ALA A O 1
ATOM 658 N N . GLU A 1 92 ? 3.057 6.772 -9.249 1.00 78.50 92 GLU A N 1
ATOM 659 C CA . GLU A 1 92 ? 2.775 7.036 -10.665 1.00 78.50 92 GLU A CA 1
ATOM 660 C C . GLU A 1 92 ? 3.860 7.923 -11.298 1.00 78.50 92 GLU A C 1
ATOM 662 O O . GLU A 1 92 ? 4.344 7.597 -12.374 1.00 78.50 92 GLU A O 1
ATOM 667 N N . SER A 1 93 ? 4.340 8.964 -10.606 1.00 78.19 93 SER A N 1
ATOM 668 C CA . SER A 1 93 ? 5.443 9.810 -11.100 1.00 78.19 93 SER A CA 1
ATOM 669 C C . SER A 1 93 ? 6.814 9.128 -11.111 1.00 78.19 93 SER A C 1
ATOM 671 O O . SER A 1 93 ? 7.738 9.654 -11.716 1.00 78.19 93 SER A O 1
ATOM 673 N N . ALA A 1 94 ? 6.984 7.991 -10.430 1.00 69.62 94 ALA A N 1
ATOM 674 C CA . ALA A 1 94 ? 8.232 7.224 -10.453 1.00 69.62 94 ALA A CA 1
ATOM 675 C C . ALA A 1 94 ? 8.326 6.250 -11.647 1.00 69.62 94 ALA A C 1
ATOM 677 O O . ALA A 1 94 ? 9.317 5.521 -11.754 1.00 69.62 94 ALA A O 1
ATOM 678 N N . VAL A 1 95 ? 7.280 6.187 -12.483 1.00 62.00 95 VAL A N 1
ATOM 679 C CA . VAL A 1 95 ? 7.216 5.358 -13.698 1.00 62.00 95 VAL A CA 1
ATOM 680 C C . VAL A 1 95 ? 7.722 6.112 -14.939 1.00 62.00 95 VAL A C 1
ATOM 682 O O . VAL A 1 95 ? 8.156 5.448 -15.880 1.00 62.00 95 VAL A O 1
ATOM 685 N N . ASP A 1 96 ? 7.703 7.451 -14.924 1.00 52.66 96 ASP A N 1
ATOM 686 C CA . ASP A 1 96 ? 8.246 8.332 -15.977 1.00 52.66 96 ASP A CA 1
ATOM 687 C C . ASP A 1 96 ? 9.782 8.473 -15.937 1.00 52.66 96 ASP A C 1
ATOM 689 O O . ASP A 1 96 ? 10.377 8.452 -14.830 1.00 52.66 96 ASP A O 1
#

Sequence (96 aa):
MSAVARVVVHAPLDRLWGVLRAWAADGAEGTVDAEARSVRVRGELGGGSQFLARIEVPRSACMTGPAVLIVESTLGGQGAEAVARRLKASAESAVD

pLDDT: mean 73.36, std 7.95, range [49.75, 83.62]

Nearest PDB structures (foldseek):
  8h2d-assembly2_B-2  TM=4.585E-01  e=1.408E-02  Mycobacterium tuberculosis H37Rv
  2h36-assembly1_X  TM=4.856E-01  e=8.512E-01  Sulfolobus islandicus filamentous virus
  2guf-assembly1_A  TM=4.759E-01  e=4.446E+00  Escherichia coli
  4kc5-assembly2_C  TM=2.409E-01  e=1.775E+00  Mycetohabitans rhizoxinica
  4kc5-assembly1_A  TM=2.417E-01  e=2.006E+00  Mycetohabitans rhizoxinica

Solvent-accessible surface area (backbone atoms only — not comparable to full-atom values): 5033 Å² total; per-residue (Å²): 112,72,17,79,24,76,45,81,35,69,36,34,56,69,53,45,49,52,46,52,60,64,61,12,55,82,86,49,54,66,52,76,39,76,90,75,38,29,38,39,36,37,26,46,43,95,88,85,42,47,37,40,38,34,39,43,48,48,90,88,37,58,72,63,30,57,28,38,39,35,22,37,14,62,40,44,61,71,48,9,39,52,50,38,53,52,50,42,50,52,35,52,64,63,72,110

Mean predicted aligned error: 6.76 Å

Radius of gyration: 12.35 Å; Cα contacts (8 Å, |Δi|>4): 201; chains: 1; bounding box: 25×32×32 Å

Foldseek 3Di:
DKAKDKDKAQAAPVLLVVLLVVQQPPPWDWDQDVVQRKIWIWHADPPRWIKIKMKGDPPPADSRGIIMIMMITPPPHVVSHVVVVVSRVSRNVSRD